Protein AF-W7PNX1-F1 (afdb_monomer)

Radius of gyration: 30.46 Å; Cα contacts (8 Å, |Δi|>4): 31; chains: 1; bounding box: 52×36×74 Å

Nearest PDB structures (foldseek):
  4l5e-assembly1_A-2  TM=9.763E-01  e=1.271E-02  Aquifex aeolicus VF5
  1ojl-assembly1_A-2  TM=9.369E-01  e=3.026E-02  Salmonella enterica subsp. enterica serovar Typhimurium
  1ojl-assembly2_D-3  TM=9.078E-01  e=2.648E-02  Salmonella enterica subsp. enterica serovar Typhimurium
  4fth-assembly1_A  TM=9.054E-01  e=8.232E-02  Aquifex aeolicus
  5m7n-assembly1_B  TM=9.420E-01  e=2.394E-01  Brucella abortus str. 2308 A

Solvent-accessible surface area (backbone atoms only — not comparable to full-atom values): 5623 Å² total; per-residue (Å²): 144,66,74,82,81,64,43,86,82,82,58,85,52,83,81,64,48,58,68,72,56,50,52,51,53,50,54,52,51,51,50,51,51,49,54,52,51,53,50,52,52,53,54,55,56,66,67,51,83,72,74,52,71,66,55,52,48,50,54,49,53,52,53,44,26,59,77,52,74,65,35,60,67,61,31,19,63,74,70,71,46,57,58,70,59,51,48,55,70,63,66,76,114

Mean predicted aligned error: 14.42 Å

Structure (mmCIF, N/CA/C/O backbone):
data_AF-W7PNX1-F1
#
_entry.id   AF-W7PNX1-F1
#
loop_
_atom_site.group_PDB
_atom_site.id
_atom_site.type_symbol
_atom_site.label_atom_id
_atom_site.label_alt_id
_atom_site.label_comp_id
_atom_site.label_asym_id
_atom_site.label_entity_id
_atom_site.label_seq_id
_atom_site.pdbx_PDB_ins_code
_atom_site.Cartn_x
_atom_site.Cartn_y
_atom_site.Cartn_z
_atom_site.occupancy
_atom_site.B_iso_or_equiv
_atom_site.auth_seq_id
_atom_site.auth_comp_id
_atom_site.auth_asym_id
_atom_site.auth_atom_id
_atom_site.pdbx_PDB_model_num
ATOM 1 N N . MET A 1 1 ? 30.069 -25.031 -50.525 1.00 48.81 1 MET A N 1
ATOM 2 C CA . MET A 1 1 ? 31.095 -24.933 -51.591 1.00 48.81 1 MET A CA 1
ATOM 3 C C . MET A 1 1 ? 30.665 -24.045 -52.781 1.00 48.81 1 MET A C 1
ATOM 5 O O . MET A 1 1 ? 31.088 -24.306 -53.893 1.00 48.81 1 MET A O 1
ATOM 9 N 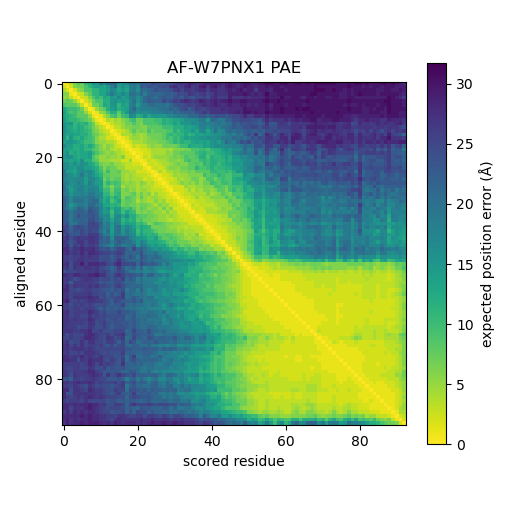N . ARG A 1 2 ? 29.837 -22.995 -52.598 1.00 45.28 2 ARG A N 1
ATOM 10 C CA . ARG A 1 2 ? 29.365 -22.115 -53.704 1.00 45.28 2 ARG A CA 1
ATOM 11 C C . ARG A 1 2 ? 29.533 -20.605 -53.445 1.00 45.28 2 ARG A C 1
ATOM 13 O O . ARG A 1 2 ? 29.284 -19.814 -54.336 1.00 45.28 2 ARG A O 1
ATOM 20 N N . ALA A 1 3 ? 29.962 -20.210 -52.242 1.00 43.88 3 ALA A N 1
ATOM 21 C CA . ALA A 1 3 ? 30.220 -18.805 -51.895 1.00 43.88 3 ALA A CA 1
ATOM 22 C C . ALA A 1 3 ? 31.558 -18.288 -52.460 1.00 43.88 3 ALA A C 1
ATOM 24 O O . ALA A 1 3 ? 31.730 -17.097 -52.660 1.00 43.88 3 ALA A O 1
ATOM 25 N N . VAL A 1 4 ? 32.491 -19.194 -52.762 1.00 53.59 4 VAL A N 1
ATOM 26 C CA . VAL A 1 4 ? 33.817 -18.860 -53.310 1.00 53.59 4 VAL A CA 1
ATOM 27 C C . VAL A 1 4 ? 33.757 -18.492 -54.800 1.00 53.59 4 VAL A C 1
ATOM 29 O O . VAL A 1 4 ? 34.668 -17.853 -55.304 1.00 53.59 4 VAL A O 1
ATOM 32 N N . THR A 1 5 ? 32.682 -18.843 -55.515 1.00 53.53 5 THR A N 1
ATOM 33 C CA . THR A 1 5 ? 32.563 -18.573 -56.959 1.00 53.53 5 THR A CA 1
ATOM 34 C C . THR A 1 5 ? 31.946 -17.210 -57.291 1.00 53.53 5 THR A C 1
ATOM 36 O O . THR A 1 5 ? 31.856 -16.882 -58.465 1.00 53.53 5 THR A O 1
ATOM 39 N N . LEU A 1 6 ? 31.499 -16.437 -56.292 1.00 54.75 6 LEU A N 1
ATOM 40 C CA . LEU A 1 6 ? 30.805 -15.150 -56.474 1.00 54.75 6 LEU A CA 1
ATOM 41 C C . LEU A 1 6 ? 31.527 -13.989 -55.760 1.00 54.75 6 LEU A C 1
ATOM 43 O O . LEU A 1 6 ? 30.886 -13.059 -55.295 1.00 54.75 6 LEU A O 1
ATOM 47 N N . ALA A 1 7 ? 32.849 -14.068 -55.604 1.00 48.69 7 ALA A N 1
ATOM 48 C CA . ALA A 1 7 ? 33.652 -12.989 -55.032 1.00 48.69 7 ALA A CA 1
ATOM 49 C C . ALA A 1 7 ? 34.666 -12.516 -56.079 1.00 48.69 7 ALA A C 1
ATOM 51 O O . ALA A 1 7 ? 35.795 -13.006 -56.130 1.00 48.69 7 ALA A O 1
ATOM 52 N N . GLU A 1 8 ? 34.271 -11.577 -56.940 1.00 55.97 8 GLU A N 1
ATOM 53 C CA . GLU A 1 8 ? 35.249 -10.810 -57.713 1.00 55.97 8 GLU A CA 1
ATOM 54 C C . GLU A 1 8 ? 36.025 -9.913 -56.736 1.00 55.97 8 GLU A C 1
ATOM 56 O O . GLU A 1 8 ? 35.477 -8.987 -56.147 1.00 55.97 8 GLU A O 1
ATOM 61 N N . GLY A 1 9 ? 37.306 -10.226 -56.517 1.00 57.62 9 GLY A N 1
ATOM 62 C CA . GLY A 1 9 ? 38.226 -9.373 -55.753 1.00 57.62 9 GLY A CA 1
ATOM 63 C C . GLY A 1 9 ? 38.489 -9.766 -54.295 1.00 57.62 9 GLY A C 1
ATOM 64 O O . GLY A 1 9 ? 39.151 -9.013 -53.588 1.00 57.62 9 GLY A O 1
ATOM 65 N N . GLY A 1 10 ? 38.026 -10.930 -53.823 1.00 58.44 10 GLY A N 1
ATOM 66 C CA . GLY A 1 10 ? 38.417 -11.466 -52.507 1.00 58.44 10 GLY A CA 1
ATOM 67 C C . GLY A 1 10 ? 37.855 -10.727 -51.281 1.00 58.44 10 GLY A C 1
ATOM 68 O O . GLY A 1 10 ? 38.150 -11.126 -50.155 1.00 58.44 10 GLY A O 1
ATOM 69 N N . LEU A 1 11 ? 37.018 -9.702 -51.472 1.00 61.69 11 LEU A N 1
ATOM 70 C CA . LEU A 1 11 ? 36.201 -9.104 -50.416 1.00 61.69 11 LEU A CA 1
ATOM 71 C C . LEU A 1 11 ? 34.756 -9.581 -50.556 1.00 61.69 11 LEU A C 1
ATOM 73 O O . LEU A 1 11 ? 34.125 -9.368 -51.583 1.00 61.69 11 LEU A O 1
ATOM 77 N N . LEU A 1 12 ? 34.230 -10.195 -49.499 1.00 62.47 12 LEU A N 1
ATOM 78 C CA . LEU A 1 12 ? 32.817 -10.546 -49.399 1.00 62.47 12 LEU A CA 1
ATOM 79 C C . LEU A 1 12 ? 32.033 -9.327 -48.909 1.00 62.47 12 LEU A C 1
ATO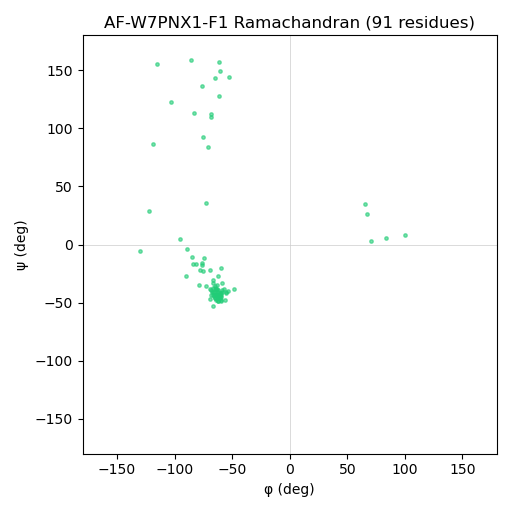M 81 O O . LEU A 1 12 ? 32.186 -8.899 -47.762 1.00 62.47 12 LEU A O 1
ATOM 85 N N . SER A 1 13 ? 31.180 -8.777 -49.767 1.00 62.69 13 SER A N 1
ATOM 86 C CA . SER A 1 13 ? 30.203 -7.764 -49.391 1.00 62.69 13 SER A CA 1
ATOM 87 C C . SER A 1 13 ? 28.927 -8.422 -48.866 1.00 62.69 13 SER A C 1
ATOM 89 O O . SER A 1 13 ? 28.610 -9.577 -49.151 1.00 62.69 13 SER A O 1
ATOM 91 N N . HIS A 1 14 ? 28.134 -7.671 -48.100 1.00 64.38 14 HIS A N 1
ATOM 92 C CA . HIS A 1 14 ? 26.842 -8.146 -47.591 1.00 64.38 14 HIS A CA 1
ATOM 93 C C . HIS A 1 14 ? 25.864 -8.529 -48.727 1.00 64.38 14 HIS A C 1
ATOM 95 O O . HIS A 1 14 ? 24.931 -9.298 -48.497 1.00 64.38 14 HIS A O 1
ATOM 101 N N . ALA A 1 15 ? 26.091 -8.025 -49.947 1.00 68.88 15 ALA A N 1
ATOM 102 C CA . ALA A 1 15 ? 25.318 -8.339 -51.150 1.00 68.88 15 ALA A CA 1
ATOM 103 C C . ALA A 1 15 ? 25.623 -9.729 -51.747 1.00 68.88 15 ALA A C 1
ATOM 105 O O . ALA A 1 15 ? 24.757 -10.301 -52.410 1.00 68.88 15 ALA A O 1
ATOM 106 N N . ASP A 1 16 ? 26.794 -10.303 -51.456 1.00 75.19 16 ASP A N 1
ATOM 107 C CA . ASP A 1 16 ? 27.244 -11.587 -52.023 1.00 75.19 16 ASP A CA 1
ATOM 108 C C . ASP A 1 16 ? 26.711 -12.790 -51.231 1.00 75.19 16 ASP A C 1
ATOM 110 O O . ASP A 1 16 ? 26.796 -13.948 -51.650 1.00 75.19 16 ASP A O 1
ATOM 114 N N . LEU A 1 17 ? 26.128 -12.520 -50.061 1.00 76.88 17 LEU A N 1
ATOM 115 C CA . LEU A 1 17 ? 25.495 -13.527 -49.225 1.00 76.88 17 LEU A CA 1
ATOM 116 C C . LEU A 1 17 ? 24.128 -13.921 -49.805 1.00 76.88 17 LEU A C 1
ATOM 118 O O . LEU A 1 17 ? 23.342 -13.041 -50.161 1.00 76.88 17 LEU A O 1
ATOM 122 N N . PRO A 1 18 ? 23.788 -15.224 -49.842 1.00 73.06 18 PRO A N 1
ATOM 123 C CA . PRO A 1 18 ? 22.462 -15.690 -50.225 1.00 73.06 18 PRO A CA 1
ATOM 124 C C . PRO A 1 18 ? 21.359 -14.998 -49.421 1.00 73.06 18 PRO A C 1
ATOM 126 O O . PRO A 1 18 ? 21.509 -14.780 -48.218 1.00 73.06 18 PRO A O 1
ATOM 129 N N . GLU A 1 19 ? 20.221 -14.743 -50.069 1.00 68.44 19 GLU A N 1
ATOM 130 C CA . GLU A 1 19 ? 19.075 -14.019 -49.498 1.00 68.44 19 GLU A CA 1
ATOM 131 C C . GLU A 1 19 ? 18.669 -14.522 -48.102 1.00 68.44 19 GLU A C 1
ATOM 133 O O . GLU A 1 19 ? 18.416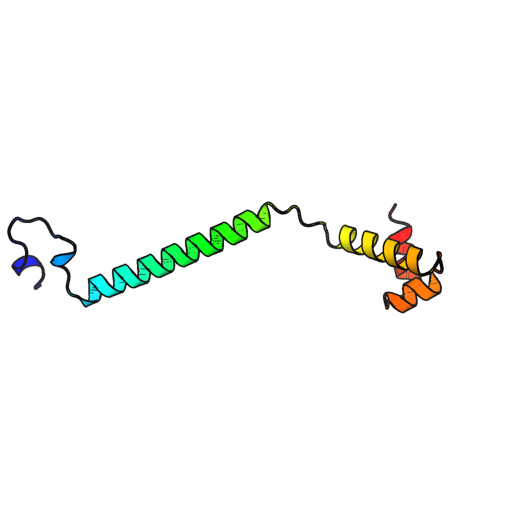 -13.731 -47.199 1.00 68.44 19 GLU A O 1
ATOM 138 N N . ARG A 1 20 ? 18.733 -15.839 -47.880 1.00 71.12 20 ARG A N 1
ATOM 139 C CA . ARG A 1 20 ? 18.437 -16.474 -46.588 1.00 71.12 20 ARG A CA 1
ATOM 140 C C . ARG A 1 20 ? 19.297 -15.947 -45.430 1.00 71.12 20 ARG A C 1
ATOM 142 O O . ARG A 1 20 ? 18.804 -15.811 -44.318 1.00 71.12 20 ARG A O 1
ATOM 149 N N . ILE A 1 21 ? 20.580 -15.672 -45.668 1.00 75.38 21 ILE A N 1
ATOM 150 C CA . ILE A 1 21 ? 21.505 -15.182 -44.632 1.00 75.38 21 ILE A CA 1
ATOM 151 C C . ILE A 1 21 ? 21.290 -13.683 -44.397 1.00 75.38 21 ILE A C 1
ATOM 153 O O . ILE A 1 21 ? 21.371 -13.228 -43.257 1.00 75.38 21 ILE A O 1
ATOM 157 N N . ARG A 1 22 ? 20.953 -12.925 -45.451 1.00 75.00 22 ARG A N 1
ATOM 158 C CA . ARG A 1 22 ? 20.601 -11.503 -45.329 1.00 75.00 22 ARG A CA 1
ATOM 159 C C . ARG A 1 22 ? 19.351 -11.305 -44.478 1.00 75.00 22 ARG A C 1
ATOM 161 O O . ARG A 1 22 ? 19.386 -10.514 -43.540 1.00 75.00 22 ARG A O 1
ATOM 168 N N . GLN A 1 23 ? 18.296 -12.069 -44.760 1.00 73.50 23 GLN A N 1
ATOM 169 C CA . GLN A 1 23 ? 17.040 -12.026 -44.008 1.00 73.50 23 GLN A CA 1
ATOM 170 C C . GLN A 1 23 ? 17.254 -12.409 -42.541 1.00 73.50 23 GLN A C 1
ATOM 172 O O . GLN A 1 23 ? 16.855 -11.662 -41.653 1.00 73.50 23 GLN A O 1
ATOM 177 N N . HIS A 1 24 ? 17.994 -13.488 -42.272 1.00 74.00 24 HIS A N 1
ATOM 178 C CA . HIS A 1 24 ? 18.279 -13.902 -40.899 1.00 74.00 24 HIS A CA 1
ATOM 179 C C . HIS A 1 24 ? 19.118 -12.870 -40.124 1.00 74.00 24 HIS A C 1
ATOM 181 O O . HIS A 1 24 ? 18.857 -12.607 -38.953 1.00 74.00 24 HIS A O 1
ATOM 187 N N . GLY A 1 25 ? 20.098 -12.230 -40.771 1.00 75.06 25 GLY A N 1
ATOM 188 C CA . GLY A 1 25 ? 20.876 -11.151 -40.158 1.00 75.06 25 GLY A CA 1
ATOM 189 C C . GLY A 1 25 ? 20.045 -9.894 -39.872 1.00 75.06 25 GLY A C 1
ATOM 190 O O . GLY A 1 25 ? 20.290 -9.213 -38.877 1.00 75.06 25 GLY A O 1
ATOM 191 N N . MET A 1 26 ? 19.051 -9.589 -40.712 1.00 70.50 26 MET A N 1
ATOM 192 C CA . MET A 1 26 ? 18.094 -8.504 -40.475 1.00 70.50 26 MET A CA 1
ATOM 193 C C . MET A 1 26 ? 17.158 -8.827 -39.305 1.00 70.50 26 MET A C 1
ATOM 195 O O . MET A 1 26 ? 17.030 -7.992 -38.414 1.00 70.50 26 MET A O 1
ATOM 199 N N . GLU A 1 27 ? 16.595 -10.038 -39.257 1.00 74.06 27 GLU A N 1
ATOM 200 C CA . GLU A 1 27 ? 15.739 -10.520 -38.161 1.00 74.06 27 GLU A CA 1
ATOM 201 C C . GLU A 1 27 ? 16.478 -10.527 -36.815 1.00 74.06 27 GLU A C 1
ATOM 203 O O . GLU A 1 27 ? 15.966 -10.027 -35.812 1.00 74.06 27 GLU A O 1
ATOM 208 N N . GLN A 1 28 ? 17.719 -11.021 -36.790 1.00 72.62 28 GLN A N 1
ATOM 209 C CA . GLN A 1 28 ? 18.560 -11.006 -35.592 1.00 72.62 28 GLN A CA 1
ATOM 210 C C . GLN A 1 28 ? 18.893 -9.580 -35.135 1.00 72.62 28 GLN A C 1
ATOM 212 O O . GLN A 1 28 ? 18.868 -9.304 -33.937 1.00 72.62 28 GLN A O 1
ATOM 217 N N . ARG A 1 29 ? 19.159 -8.650 -36.065 1.00 73.81 29 ARG A N 1
ATOM 218 C CA . ARG A 1 29 ? 19.405 -7.234 -35.738 1.00 73.81 29 ARG A CA 1
ATOM 219 C C . ARG A 1 29 ? 18.151 -6.527 -35.234 1.00 73.81 29 ARG A C 1
ATOM 221 O O . ARG A 1 29 ? 18.267 -5.709 -34.325 1.00 73.81 29 ARG A O 1
ATOM 228 N N . SER A 1 30 ? 16.973 -6.818 -35.787 1.00 74.62 30 SER A N 1
ATOM 229 C CA . SER A 1 30 ? 15.716 -6.301 -35.236 1.00 74.62 30 SER A CA 1
ATOM 230 C C . SER A 1 30 ? 15.462 -6.848 -33.836 1.00 74.62 30 SER A C 1
ATOM 232 O O . SER A 1 30 ? 15.146 -6.067 -32.946 1.00 74.62 30 SER A O 1
ATOM 234 N N . ASN A 1 31 ? 15.698 -8.142 -33.600 1.00 75.88 31 ASN A N 1
ATOM 235 C CA . ASN A 1 31 ? 15.516 -8.735 -32.276 1.00 75.88 31 ASN A CA 1
ATOM 236 C C . ASN A 1 31 ? 16.497 -8.152 -31.249 1.00 75.88 31 ASN A C 1
ATOM 238 O O . ASN A 1 31 ? 16.092 -7.804 -30.147 1.00 75.88 31 ASN A O 1
ATOM 242 N N . ALA A 1 32 ? 17.771 -7.981 -31.618 1.00 73.19 32 ALA A N 1
ATOM 243 C CA . ALA A 1 32 ? 18.772 -7.352 -30.757 1.00 73.19 32 ALA A CA 1
ATOM 244 C C . ALA A 1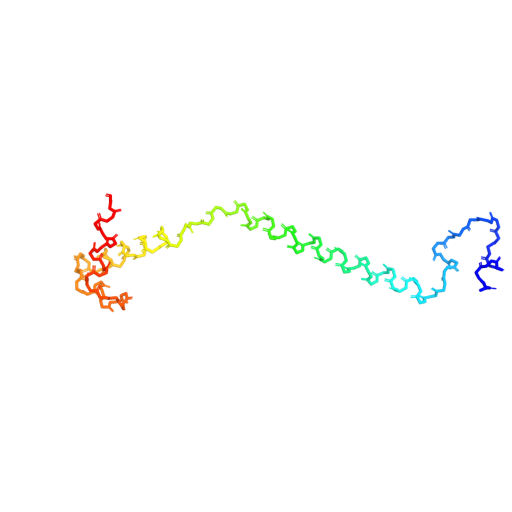 32 ? 18.394 -5.905 -30.396 1.00 73.19 32 ALA A C 1
ATOM 246 O O . ALA A 1 32 ? 18.431 -5.542 -29.225 1.00 73.19 32 ALA A O 1
ATOM 247 N N . ARG A 1 33 ? 17.935 -5.108 -31.372 1.00 73.81 33 ARG A N 1
ATOM 248 C CA . ARG A 1 33 ? 17.458 -3.735 -31.131 1.00 73.81 33 ARG A CA 1
ATOM 249 C C . ARG A 1 33 ? 16.225 -3.681 -30.230 1.00 73.81 33 ARG A C 1
ATOM 251 O O . ARG A 1 33 ? 16.124 -2.774 -29.414 1.00 73.81 33 ARG A O 1
ATOM 258 N N . HIS A 1 34 ? 15.298 -4.628 -30.374 1.00 74.50 34 HIS A N 1
ATOM 259 C CA . HIS A 1 34 ? 14.135 -4.735 -29.489 1.00 74.50 34 HIS A CA 1
ATOM 260 C C . HIS A 1 34 ? 14.562 -5.069 -28.053 1.00 74.50 34 HIS A C 1
ATOM 262 O O . HIS A 1 34 ? 14.153 -4.381 -27.127 1.00 74.50 34 HIS A O 1
ATOM 268 N N . ILE A 1 35 ? 15.461 -6.041 -27.872 1.00 74.94 35 ILE A N 1
ATOM 269 C CA . ILE A 1 35 ? 15.990 -6.415 -26.550 1.00 74.94 35 ILE A CA 1
ATOM 270 C C . ILE A 1 35 ? 16.744 -5.244 -25.895 1.00 74.94 35 ILE A C 1
ATOM 272 O O . ILE A 1 35 ? 16.619 -5.015 -24.694 1.00 74.94 35 ILE A O 1
ATOM 276 N N . GLU A 1 36 ? 17.530 -4.486 -26.660 1.00 74.25 36 GLU A N 1
ATOM 277 C CA . GLU A 1 36 ? 18.227 -3.290 -26.171 1.00 74.25 36 GLU A CA 1
ATOM 278 C C . GLU A 1 36 ? 17.252 -2.174 -25.767 1.00 74.25 36 GLU A C 1
ATOM 280 O O . GLU A 1 36 ? 17.449 -1.541 -24.729 1.00 74.25 36 GLU A O 1
ATOM 285 N N . ALA A 1 37 ? 16.187 -1.961 -26.546 1.00 70.00 37 ALA A N 1
ATOM 286 C CA . ALA A 1 37 ? 15.142 -0.993 -26.228 1.00 70.00 37 ALA A CA 1
ATOM 287 C C . ALA A 1 37 ? 14.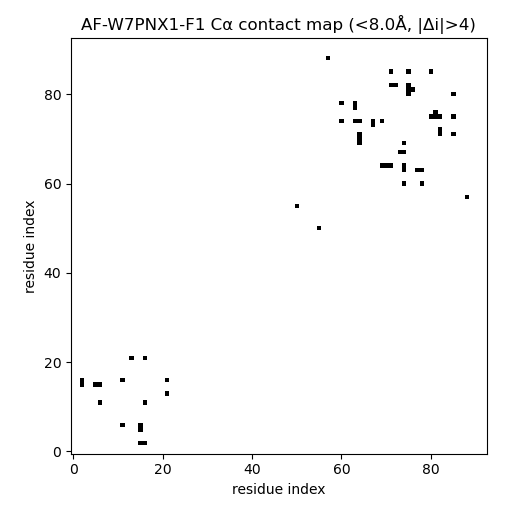370 -1.382 -24.955 1.00 70.00 37 ALA A C 1
ATOM 289 O O . ALA A 1 37 ? 14.217 -0.548 -24.064 1.00 70.00 37 ALA A O 1
ATOM 290 N N . ASP A 1 38 ? 13.967 -2.647 -24.823 1.00 71.06 38 ASP A N 1
ATOM 291 C CA . ASP A 1 38 ? 13.273 -3.157 -23.635 1.00 71.06 38 ASP A CA 1
ATOM 292 C C . ASP A 1 38 ? 14.158 -3.041 -22.384 1.00 71.06 38 ASP A C 1
ATOM 294 O O . ASP A 1 38 ? 13.717 -2.577 -21.331 1.00 71.06 38 ASP A O 1
ATOM 298 N N . ASN A 1 39 ? 15.448 -3.368 -22.502 1.00 73.31 39 ASN A N 1
ATOM 299 C CA . ASN A 1 39 ? 16.403 -3.207 -21.406 1.00 73.31 39 ASN A CA 1
ATOM 300 C C . ASN A 1 39 ? 16.628 -1.738 -21.021 1.00 73.31 39 ASN A C 1
ATOM 302 O O . ASN A 1 39 ? 16.804 -1.443 -19.838 1.00 73.31 39 ASN A O 1
ATOM 306 N N . ALA A 1 40 ? 16.617 -0.811 -21.984 1.00 72.88 40 ALA A N 1
ATOM 307 C CA . ALA A 1 40 ? 16.725 0.619 -21.704 1.00 72.88 40 ALA A CA 1
ATOM 308 C C . ALA A 1 40 ? 15.496 1.147 -20.941 1.00 72.88 40 ALA A C 1
ATOM 310 O O . ALA A 1 40 ? 15.653 1.951 -20.020 1.00 72.88 40 ALA A O 1
ATOM 311 N N . VAL A 1 41 ? 14.294 0.653 -21.263 1.00 73.00 41 VAL A N 1
ATOM 312 C CA . VAL A 1 41 ? 13.060 0.965 -20.520 1.00 73.00 41 VAL A CA 1
ATOM 313 C C . VAL A 1 41 ? 13.141 0.431 -19.088 1.00 73.00 41 VAL A C 1
ATOM 315 O O . VAL A 1 41 ? 12.942 1.192 -18.144 1.00 73.00 41 VAL A O 1
ATOM 318 N N . ILE A 1 42 ? 13.546 -0.829 -18.901 1.00 72.69 42 ILE A N 1
ATOM 319 C CA . ILE A 1 42 ? 13.709 -1.435 -17.567 1.00 72.69 42 ILE A CA 1
ATOM 320 C C . ILE A 1 42 ? 14.777 -0.695 -16.745 1.00 72.69 42 ILE A C 1
ATOM 322 O O . ILE A 1 42 ? 14.615 -0.484 -15.543 1.00 72.69 42 ILE A O 1
ATOM 326 N N . ALA A 1 43 ? 15.879 -0.269 -17.368 1.00 68.75 43 ALA A N 1
ATOM 327 C CA . ALA A 1 43 ? 16.918 0.507 -16.694 1.00 68.75 43 ALA A CA 1
ATOM 328 C C . ALA A 1 43 ? 16.416 1.890 -16.243 1.00 68.75 43 ALA A C 1
ATOM 330 O O . ALA A 1 43 ? 16.773 2.334 -15.150 1.00 68.75 43 ALA A O 1
ATOM 331 N N . ALA A 1 44 ? 15.569 2.544 -17.043 1.00 64.50 44 ALA A N 1
ATOM 332 C CA . ALA A 1 44 ? 14.916 3.798 -16.672 1.00 64.50 44 ALA A CA 1
ATOM 333 C C . ALA A 1 44 ? 13.893 3.601 -15.534 1.00 64.50 44 ALA A C 1
ATOM 335 O O . ALA A 1 44 ? 13.840 4.404 -14.603 1.00 64.50 44 ALA A O 1
ATOM 336 N N . GLU A 1 45 ? 13.138 2.500 -15.535 1.00 64.25 45 GLU A N 1
ATOM 337 C CA . GLU A 1 45 ? 12.241 2.132 -14.429 1.00 64.25 45 GLU A CA 1
ATOM 338 C C . GLU A 1 45 ? 12.998 1.780 -13.145 1.00 64.25 45 GLU A C 1
ATOM 340 O O . GLU A 1 45 ? 12.514 2.050 -12.049 1.00 64.25 45 GLU A O 1
ATOM 345 N N . LYS A 1 46 ? 14.212 1.232 -13.254 1.00 61.19 46 LYS A N 1
ATOM 346 C CA . LYS A 1 46 ? 15.084 0.945 -12.105 1.00 61.19 46 LYS A CA 1
ATOM 347 C C . LYS A 1 46 ? 15.625 2.217 -11.439 1.00 61.19 46 LYS A C 1
ATOM 349 O O . LYS A 1 46 ? 16.021 2.171 -10.278 1.00 61.19 46 LYS A O 1
ATOM 354 N N . GLN A 1 47 ? 15.652 3.339 -12.164 1.00 61.94 47 GLN A N 1
ATOM 355 C CA . GLN A 1 47 ? 16.008 4.657 -11.624 1.00 61.94 47 GLN A CA 1
ATOM 356 C C . GLN A 1 47 ? 14.836 5.329 -10.897 1.00 61.94 47 GLN A C 1
ATOM 358 O O . GLN A 1 47 ? 15.060 6.244 -10.104 1.00 61.94 47 GLN A O 1
ATOM 363 N N . GLN A 1 48 ? 13.596 4.873 -11.115 1.00 68.88 48 GLN A N 1
ATOM 364 C CA . GLN A 1 48 ? 12.481 5.238 -10.246 1.00 68.88 48 GLN A CA 1
ATOM 365 C C . GLN A 1 48 ? 12.724 4.561 -8.895 1.00 68.88 48 GLN A C 1
ATOM 367 O O . GLN A 1 48 ? 12.712 3.337 -8.781 1.00 68.88 48 GLN A O 1
ATOM 372 N N . ASN A 1 49 ? 12.988 5.355 -7.859 1.00 77.56 49 ASN A N 1
ATOM 373 C CA . ASN A 1 49 ? 13.123 4.849 -6.500 1.00 77.56 49 ASN A CA 1
ATOM 374 C C . ASN A 1 49 ? 11.738 4.425 -5.989 1.00 77.56 49 ASN A C 1
ATOM 376 O O . ASN A 1 49 ? 11.028 5.211 -5.357 1.00 77.56 49 ASN A O 1
ATOM 380 N N . TRP A 1 50 ? 11.331 3.202 -6.329 1.00 83.19 50 TRP A N 1
ATOM 381 C CA . TRP A 1 50 ? 10.060 2.640 -5.897 1.00 83.19 50 TRP A CA 1
ATOM 382 C C . TRP A 1 50 ? 10.039 2.544 -4.366 1.00 83.19 50 TRP A C 1
ATOM 384 O O . TRP A 1 50 ? 10.972 1.990 -3.778 1.00 83.19 50 TRP A O 1
ATOM 394 N N . PRO A 1 51 ? 9.005 3.085 -3.695 1.00 85.44 51 PRO A N 1
ATOM 395 C CA . PRO A 1 51 ? 8.860 2.914 -2.256 1.00 85.44 51 PRO A CA 1
ATOM 396 C C . PRO A 1 51 ? 8.739 1.426 -1.911 1.00 85.44 51 PRO A C 1
ATOM 398 O O . PRO A 1 51 ? 8.198 0.639 -2.691 1.00 85.44 51 PRO A O 1
ATOM 401 N N . SER A 1 52 ? 9.224 1.041 -0.729 1.00 90.62 52 SER A N 1
ATOM 402 C CA . SER A 1 52 ? 9.027 -0.319 -0.232 1.00 90.62 52 SER A CA 1
ATOM 403 C C . SER A 1 52 ? 7.533 -0.613 -0.068 1.00 90.62 52 SER A C 1
ATOM 405 O O . SER A 1 52 ? 6.713 0.2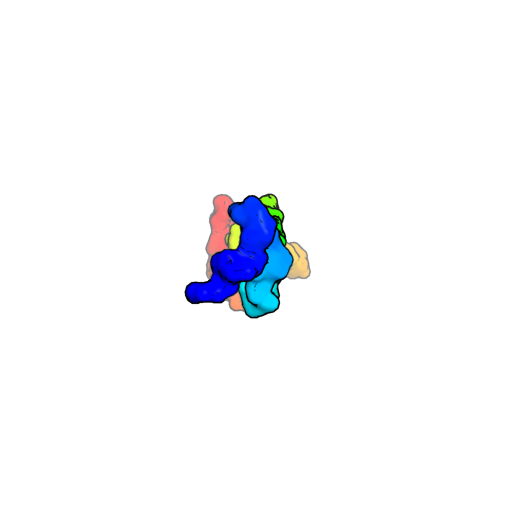94 0.102 1.00 90.62 52 SER A O 1
ATOM 407 N N . LEU A 1 53 ? 7.170 -1.896 -0.095 1.00 88.62 53 LEU A N 1
ATOM 408 C CA . LEU A 1 53 ? 5.788 -2.310 0.147 1.00 88.62 53 LEU A CA 1
ATOM 409 C C . LEU A 1 53 ? 5.270 -1.777 1.492 1.00 88.62 53 LEU A C 1
ATOM 411 O O . LEU A 1 53 ? 4.150 -1.283 1.568 1.00 88.62 53 LEU A O 1
ATOM 415 N N . GLU A 1 54 ? 6.115 -1.830 2.518 1.00 88.75 54 GLU A N 1
ATOM 416 C CA . GLU A 1 54 ? 5.838 -1.311 3.857 1.00 88.75 54 GLU A CA 1
ATOM 417 C C . GLU A 1 54 ? 5.542 0.195 3.846 1.00 88.75 54 GLU A C 1
ATOM 419 O O . GLU A 1 54 ? 4.565 0.648 4.438 1.00 88.75 54 GLU A O 1
ATOM 424 N N . GLU A 1 55 ? 6.325 0.971 3.099 1.00 89.31 55 GLU A N 1
ATOM 425 C CA . GLU A 1 55 ? 6.153 2.416 2.977 1.00 89.31 55 GLU A CA 1
ATOM 426 C C . GLU A 1 55 ? 4.847 2.775 2.246 1.00 89.31 55 GLU A C 1
ATOM 428 O O . GLU A 1 55 ? 4.098 3.657 2.677 1.00 89.31 55 GLU A O 1
ATOM 433 N N . VAL A 1 56 ? 4.528 2.068 1.154 1.00 92.62 56 VAL A N 1
ATOM 434 C CA . VAL A 1 56 ? 3.246 2.242 0.447 1.00 92.62 56 VAL A CA 1
ATOM 435 C C . VAL A 1 56 ? 2.078 1.913 1.370 1.00 92.62 56 VAL A C 1
ATOM 437 O O . VAL A 1 56 ? 1.085 2.642 1.417 1.00 92.62 56 VAL A O 1
ATOM 440 N N . GLU A 1 57 ? 2.205 0.830 2.123 1.00 91.56 57 GLU A N 1
ATOM 441 C CA . GLU A 1 57 ? 1.186 0.366 3.044 1.00 91.56 57 GLU A CA 1
ATOM 442 C C . GLU A 1 57 ? 0.960 1.346 4.199 1.00 91.56 57 GLU A C 1
ATOM 444 O O . GLU A 1 57 ? -0.189 1.690 4.485 1.00 91.56 57 GLU A O 1
ATOM 449 N N . LYS A 1 58 ? 2.031 1.881 4.797 1.00 91.38 58 LYS A N 1
ATOM 450 C CA . LYS A 1 58 ? 1.963 2.905 5.850 1.00 91.38 58 LYS A CA 1
ATOM 451 C C . LYS A 1 58 ? 1.252 4.164 5.361 1.00 91.38 58 LYS A C 1
ATOM 453 O O . LYS A 1 58 ? 0.303 4.626 5.999 1.00 91.38 58 LYS A O 1
ATOM 458 N N . ARG A 1 59 ? 1.634 4.681 4.187 1.00 93.31 59 ARG A N 1
ATOM 459 C CA . ARG A 1 59 ? 0.961 5.842 3.572 1.00 93.31 59 ARG A CA 1
ATOM 460 C C . ARG A 1 59 ? -0.518 5.578 3.327 1.00 93.31 59 ARG A C 1
ATOM 462 O O . ARG A 1 59 ? -1.350 6.462 3.536 1.00 93.31 59 ARG A O 1
ATOM 469 N N . TYR A 1 60 ? -0.857 4.374 2.875 1.00 94.62 60 TYR A N 1
ATOM 470 C CA . TYR A 1 60 ? -2.240 4.016 2.603 1.00 94.62 60 TYR A CA 1
ATOM 471 C C . TYR A 1 60 ? -3.071 3.913 3.887 1.00 94.62 60 TYR A C 1
ATOM 473 O O . TYR A 1 60 ? -4.169 4.468 3.944 1.00 94.62 60 TYR A O 1
ATOM 481 N N . ILE A 1 61 ? -2.529 3.293 4.941 1.00 93.50 61 ILE A N 1
ATOM 482 C CA . ILE A 1 61 ? -3.159 3.237 6.268 1.00 93.50 61 ILE A CA 1
ATOM 483 C C . ILE A 1 61 ? -3.445 4.650 6.779 1.00 93.50 61 ILE A C 1
ATOM 485 O O .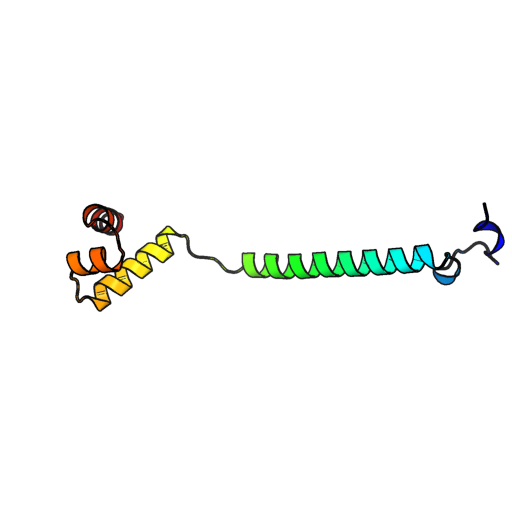 ILE A 1 61 ? -4.573 4.928 7.185 1.00 93.50 61 ILE A O 1
ATOM 489 N N . GLN A 1 62 ? -2.462 5.550 6.697 1.00 94.31 62 GLN A N 1
ATOM 490 C CA . GLN A 1 62 ? -2.607 6.936 7.139 1.00 94.31 62 GLN A CA 1
ATOM 491 C C . GLN A 1 62 ? -3.712 7.669 6.367 1.00 94.31 62 GLN A C 1
ATOM 493 O O . GLN A 1 62 ? -4.592 8.283 6.969 1.00 94.31 62 GLN A O 1
ATOM 498 N N . LYS A 1 63 ? -3.741 7.521 5.037 1.00 95.44 63 LYS A N 1
ATOM 499 C CA . LYS A 1 63 ? -4.767 8.128 4.178 1.00 95.44 63 LYS A CA 1
ATOM 500 C C . LYS A 1 63 ? -6.183 7.667 4.538 1.00 95.44 63 LYS A C 1
ATOM 502 O O . LYS A 1 63 ? -7.114 8.471 4.557 1.00 95.44 63 LYS A O 1
ATOM 507 N N . VAL A 1 64 ? -6.369 6.377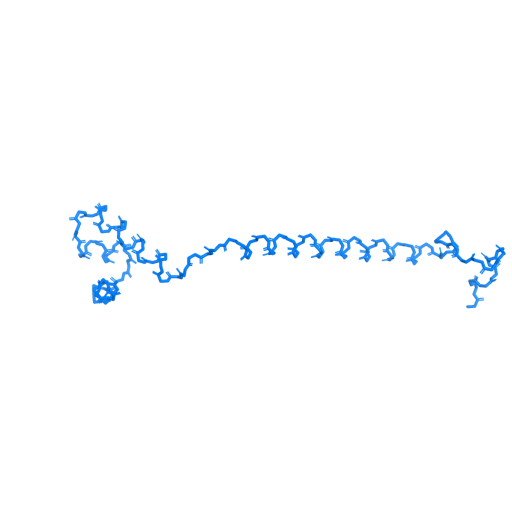 4.821 1.00 95.75 64 VAL A N 1
ATOM 508 C CA . VAL A 1 64 ? -7.681 5.839 5.225 1.00 95.75 64 VAL A CA 1
ATOM 509 C C . VAL A 1 64 ? -8.040 6.277 6.648 1.00 95.75 64 VAL A C 1
ATOM 511 O O . VAL A 1 64 ? -9.203 6.574 6.932 1.00 95.75 64 VAL A O 1
ATOM 514 N N . LEU A 1 65 ? -7.057 6.373 7.541 1.00 94.81 65 LEU A N 1
ATOM 515 C CA . LEU A 1 65 ? -7.262 6.854 8.902 1.00 94.81 65 LEU A CA 1
ATOM 516 C C . LEU A 1 65 ? -7.743 8.313 8.906 1.00 94.81 65 LEU A C 1
ATOM 518 O O . LEU A 1 65 ? -8.713 8.632 9.593 1.00 94.81 65 LEU A O 1
ATOM 522 N N . GLU A 1 66 ? -7.142 9.171 8.083 1.00 95.06 66 GLU A N 1
ATOM 523 C CA . GLU A 1 66 ? -7.578 10.557 7.877 1.00 95.06 66 GLU A CA 1
ATOM 524 C C . GLU A 1 66 ? -8.983 10.624 7.271 1.00 95.06 66 GLU A C 1
ATOM 526 O O . GLU A 1 66 ? -9.856 11.308 7.807 1.00 95.06 66 GLU A O 1
ATOM 531 N N . ALA A 1 67 ? -9.253 9.839 6.222 1.00 95.25 67 ALA A N 1
ATOM 532 C CA . ALA A 1 67 ? -10.569 9.791 5.583 1.00 95.25 67 ALA A CA 1
ATOM 533 C C . ALA A 1 67 ? -11.690 9.299 6.520 1.00 95.25 67 ALA A C 1
ATOM 535 O O . ALA A 1 67 ? -12.856 9.649 6.340 1.00 95.25 67 ALA A O 1
ATOM 536 N N . THR A 1 68 ? -11.357 8.487 7.527 1.00 95.00 68 THR A N 1
ATOM 537 C CA . THR A 1 68 ? -12.3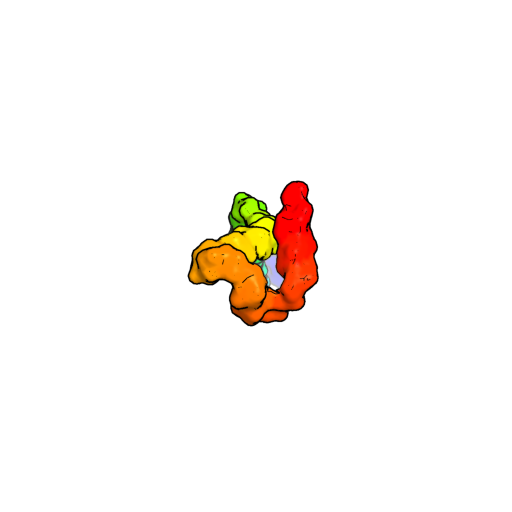12 8.005 8.538 1.00 95.00 68 THR A CA 1
ATOM 538 C C . THR A 1 68 ? -12.326 8.839 9.822 1.00 95.00 68 THR A C 1
ATOM 540 O O . THR A 1 68 ? -13.029 8.468 10.767 1.00 95.00 68 THR A O 1
ATOM 543 N N . GLY A 1 69 ? -11.572 9.942 9.881 1.00 93.88 69 GLY A N 1
ATOM 544 C CA . GLY A 1 69 ? -11.499 10.822 11.050 1.00 93.88 69 GLY A CA 1
ATOM 545 C C . GLY A 1 69 ? -10.871 10.161 12.281 1.00 93.88 69 GLY A C 1
ATOM 546 O O . GLY A 1 69 ? -11.320 10.388 13.401 1.00 93.88 69 GLY A O 1
ATOM 547 N N . GLY A 1 70 ? -9.886 9.281 12.091 1.00 90.62 70 GLY A N 1
ATOM 548 C CA . GLY A 1 70 ? -9.209 8.575 13.183 1.00 90.62 70 GLY A CA 1
ATOM 549 C C . GLY A 1 70 ? -9.934 7.322 13.680 1.00 90.62 70 GLY A C 1
ATOM 550 O O . GLY A 1 70 ? -9.498 6.691 14.648 1.00 90.62 70 GLY A O 1
ATOM 551 N N . ASN A 1 71 ? -11.029 6.913 13.033 1.00 93.81 71 ASN A N 1
ATOM 552 C CA . ASN A 1 71 ? -11.765 5.723 13.439 1.00 93.81 71 ASN A CA 1
ATOM 553 C C . ASN A 1 71 ? -11.019 4.443 13.026 1.00 93.81 71 ASN A C 1
ATOM 555 O O . ASN A 1 71 ? -11.221 3.888 11.943 1.00 93.81 71 ASN A O 1
ATOM 559 N N . LYS A 1 72 ? -10.194 3.929 13.944 1.00 91.94 72 LYS A N 1
ATOM 560 C CA . LYS A 1 72 ? -9.374 2.721 13.751 1.00 91.94 72 LYS A CA 1
ATOM 561 C C . LYS A 1 72 ? -10.196 1.469 13.425 1.00 91.94 72 LYS A C 1
ATOM 563 O O . LYS A 1 72 ? -9.731 0.622 12.671 1.00 91.94 72 LYS A O 1
ATOM 568 N N . ARG A 1 73 ? -11.419 1.337 13.961 1.00 94.31 73 ARG A N 1
ATOM 569 C CA . ARG A 1 73 ? -12.303 0.201 13.640 1.00 94.31 73 ARG A CA 1
ATOM 570 C C . ARG A 1 73 ? -12.731 0.268 12.176 1.00 94.31 73 ARG A C 1
ATOM 572 O O . ARG A 1 73 ? -12.484 -0.671 11.436 1.00 94.31 73 ARG A O 1
ATOM 579 N N . ARG A 1 74 ? -13.279 1.411 11.757 1.00 94.12 74 ARG A N 1
ATOM 580 C CA . ARG A 1 74 ? -13.720 1.625 10.374 1.00 94.12 74 ARG A CA 1
ATOM 581 C C . ARG A 1 74 ? -12.559 1.557 9.379 1.00 94.12 74 ARG A C 1
ATOM 583 O O . ARG A 1 74 ? -12.735 1.048 8.283 1.00 94.12 74 ARG A O 1
ATOM 590 N N . THR A 1 75 ? -11.376 2.029 9.770 1.00 95.62 75 THR A N 1
ATOM 591 C CA . THR A 1 75 ? -10.146 1.913 8.969 1.00 95.62 75 THR A CA 1
ATOM 592 C C . THR A 1 75 ? -9.769 0.453 8.740 1.00 95.62 75 THR A C 1
ATOM 594 O O . THR A 1 75 ? -9.545 0.061 7.603 1.00 95.62 75 THR A O 1
ATOM 597 N N . ALA A 1 76 ? -9.746 -0.366 9.796 1.00 95.25 76 ALA A N 1
ATOM 598 C CA . ALA A 1 76 ? -9.455 -1.794 9.683 1.00 95.25 76 ALA A CA 1
ATOM 599 C C . ALA A 1 76 ? -10.482 -2.522 8.796 1.00 95.25 76 ALA A C 1
ATOM 601 O O . ALA A 1 76 ? -10.087 -3.318 7.947 1.00 95.25 76 ALA A O 1
ATOM 602 N N . ASP A 1 77 ? -11.768 -2.184 8.940 1.00 95.44 77 ASP A N 1
ATOM 603 C CA . ASP A 1 77 ? -12.852 -2.738 8.122 1.00 95.44 77 ASP A CA 1
ATOM 604 C C . ASP A 1 77 ? -12.682 -2.372 6.632 1.00 95.44 77 ASP A C 1
ATOM 606 O O . ASP A 1 77 ? -12.817 -3.234 5.768 1.00 95.44 77 ASP A O 1
ATOM 610 N N . ILE A 1 78 ? -12.329 -1.116 6.320 1.00 94.88 78 ILE A N 1
ATOM 611 C CA . ILE A 1 78 ? -12.079 -0.649 4.941 1.00 94.88 78 ILE A CA 1
ATOM 612 C C . ILE A 1 78 ? -10.833 -1.306 4.339 1.00 94.88 78 ILE A C 1
ATOM 614 O O . ILE A 1 78 ? -10.839 -1.682 3.170 1.00 94.88 78 ILE A O 1
ATOM 618 N N . LEU A 1 79 ? -9.768 -1.447 5.127 1.00 93.06 79 LEU A N 1
ATOM 619 C CA . LEU A 1 79 ? -8.526 -2.095 4.701 1.00 93.06 79 LEU A CA 1
ATOM 620 C C . LEU A 1 79 ? -8.650 -3.626 4.616 1.00 93.06 79 LEU A C 1
ATOM 622 O O . LEU A 1 79 ? -7.745 -4.274 4.099 1.00 93.06 79 LEU A O 1
ATOM 626 N N . GLY A 1 80 ? -9.732 -4.212 5.139 1.00 95.75 80 GLY A N 1
ATOM 627 C CA . GLY A 1 80 ? -9.935 -5.661 5.167 1.00 95.75 80 GLY A CA 1
ATOM 628 C C . GLY A 1 80 ? -8.953 -6.404 6.079 1.00 95.75 80 GLY A C 1
ATOM 629 O O . GLY A 1 80 ? -8.671 -7.578 5.849 1.00 95.75 80 GLY A O 1
ATOM 630 N N . ILE A 1 81 ? -8.414 -5.737 7.105 1.00 94.19 81 ILE A N 1
ATOM 631 C CA . ILE A 1 81 ? -7.439 -6.320 8.038 1.00 94.19 81 ILE A CA 1
ATOM 632 C C . ILE A 1 81 ? -7.993 -6.404 9.457 1.00 94.19 81 ILE A C 1
ATOM 634 O O . ILE A 1 81 ? -8.841 -5.622 9.881 1.00 94.19 81 ILE A O 1
ATOM 638 N N . ALA A 1 82 ? -7.454 -7.330 10.251 1.00 94.81 82 ALA A N 1
ATOM 639 C CA . ALA A 1 82 ? -7.761 -7.377 11.673 1.00 94.81 82 ALA A CA 1
ATOM 640 C C . ALA A 1 82 ? -7.245 -6.115 12.387 1.00 94.81 82 ALA A C 1
ATOM 642 O O . ALA A 1 82 ? -6.138 -5.640 12.127 1.00 94.81 82 ALA A O 1
ATOM 643 N N . ARG A 1 83 ? -7.996 -5.626 13.382 1.00 91.38 83 ARG A N 1
ATOM 644 C CA . ARG A 1 83 ? -7.594 -4.466 14.202 1.00 91.38 83 ARG A CA 1
ATOM 645 C C . ARG A 1 83 ? -6.205 -4.631 14.822 1.00 91.38 83 ARG A C 1
ATOM 647 O O . ARG A 1 83 ? -5.443 -3.676 14.841 1.00 91.38 83 ARG A O 1
ATOM 654 N N . ARG A 1 84 ? -5.855 -5.835 15.293 1.00 93.25 84 ARG A N 1
ATOM 655 C CA . ARG A 1 84 ? -4.519 -6.139 15.841 1.00 93.25 84 ARG A CA 1
ATOM 656 C C . ARG A 1 84 ? -3.405 -5.884 14.819 1.00 93.25 84 ARG A C 1
ATOM 658 O O . ARG A 1 84 ? -2.357 -5.376 15.192 1.00 93.25 84 ARG A O 1
ATOM 665 N N . THR A 1 85 ? -3.641 -6.215 13.549 1.00 91.88 85 THR A N 1
ATOM 666 C CA . THR A 1 85 ? -2.692 -5.972 12.454 1.00 91.88 85 THR A CA 1
ATOM 667 C C . THR A 1 85 ? -2.539 -4.481 12.185 1.00 91.88 85 THR A C 1
ATOM 669 O O . THR A 1 85 ? -1.418 -4.018 12.008 1.00 91.88 85 THR A O 1
ATOM 672 N N . LEU A 1 86 ? -3.646 -3.728 12.215 1.00 91.00 86 LEU A N 1
ATOM 673 C CA . LEU A 1 86 ? -3.615 -2.269 12.105 1.00 91.00 86 LEU A CA 1
ATOM 674 C C . LEU A 1 86 ? -2.780 -1.646 13.234 1.00 91.00 86 LEU A C 1
ATOM 676 O O . LEU A 1 86 ? -1.933 -0.813 12.953 1.00 91.00 86 LEU A O 1
ATOM 680 N N . TYR A 1 87 ? -2.993 -2.057 14.490 1.00 89.69 87 TYR A N 1
ATOM 681 C CA . TYR A 1 87 ? -2.208 -1.548 15.622 1.00 89.69 87 TYR A CA 1
ATOM 682 C C . TYR A 1 87 ? -0.724 -1.881 15.487 1.00 89.69 87 TYR A C 1
ATOM 684 O O . TYR A 1 87 ? 0.087 -0.977 15.593 1.00 89.69 87 TYR A O 1
ATOM 692 N N . ARG A 1 88 ? -0.368 -3.125 15.138 1.00 88.62 88 ARG A N 1
ATOM 693 C CA . ARG A 1 88 ? 1.039 -3.504 14.936 1.00 88.62 88 ARG A CA 1
ATOM 694 C C . ARG A 1 88 ? 1.742 -2.609 13.908 1.00 88.62 88 ARG A C 1
ATOM 696 O O . ARG A 1 88 ? 2.861 -2.197 14.150 1.00 88.62 88 ARG A O 1
ATOM 703 N N . ARG A 1 89 ? 1.065 -2.267 12.808 1.00 87.00 89 ARG A N 1
ATOM 704 C CA . ARG A 1 89 ? 1.613 -1.368 11.776 1.00 87.00 89 ARG A CA 1
ATOM 705 C C . ARG A 1 89 ? 1.622 0.112 12.150 1.00 87.00 89 ARG A C 1
ATOM 707 O O . ARG A 1 89 ? 2.261 0.899 11.463 1.00 87.00 89 ARG A O 1
ATOM 714 N N . LEU A 1 90 ? 0.865 0.501 13.173 1.00 83.81 90 LEU A N 1
ATOM 715 C CA . LEU A 1 90 ? 0.885 1.855 13.728 1.00 83.81 90 LEU A CA 1
ATOM 716 C C . LEU A 1 90 ? 1.912 1.995 14.859 1.00 83.81 90 LEU A C 1
ATOM 718 O O . LEU A 1 90 ? 2.389 3.098 15.074 1.00 83.81 90 LEU A O 1
ATOM 722 N N . ASP A 1 91 ? 2.226 0.904 15.563 1.00 78.62 91 ASP A N 1
ATOM 723 C CA . ASP A 1 91 ? 3.176 0.880 16.682 1.00 78.62 91 ASP A CA 1
ATOM 724 C C . ASP A 1 91 ? 4.642 0.740 16.219 1.00 78.62 91 ASP A C 1
ATOM 726 O O . ASP A 1 91 ? 5.546 1.025 16.995 1.00 78.62 91 ASP A O 1
ATOM 730 N N . GLU A 1 92 ? 4.893 0.316 14.974 1.00 67.75 92 GLU A N 1
ATOM 731 C CA . GLU A 1 92 ? 6.226 0.260 14.335 1.00 67.75 92 GLU A CA 1
ATOM 732 C C . GLU A 1 92 ? 6.772 1.668 13.956 1.00 67.75 92 GLU A C 1
ATOM 734 O O . GLU A 1 92 ? 7.418 1.839 12.922 1.00 67.75 92 GLU A O 1
ATOM 739 N N . GLU A 1 93 ? 6.498 2.695 14.772 1.00 52.75 93 GLU A N 1
ATOM 740 C CA . GLU A 1 93 ? 7.131 4.028 14.679 1.00 52.75 93 GLU A CA 1
ATOM 741 C C . GLU A 1 93 ? 8.509 4.098 15.348 1.00 52.75 93 GLU A C 1
ATOM 743 O O . GLU A 1 93 ? 8.686 3.541 16.456 1.00 52.75 93 GLU A O 1
#

Foldseek 3Di:
DPLVVQDDPPDDDLVSDPPVVNVVVVVVVVVVVVVVVVVVVVVVVVVPPDDDPLVVVLVVLVVLCVVVVNPLVVSCVVVVHDSVVSVVSVVPD

pLDDT: mean 78.2, std 14.38, range [43.88, 95.75]

Secondary structure (DSSP, 8-state):
--SGGG-TTS---TTSS-HHHHHHHHHHHHHHHHHHHHHHHHHHHHHS-PPPHHHHHHHHHHHHHHHTTT-HHHHHHHHT--HHHHHHHHH--

Sequence (93 aa):
MRAVTLAEGGLLSHADLPERIRQHGMEQRSNARHIEADNAVIAAEKQQNWPSLEEVEKRYIQKVLEATGGNKRRTADILGIARRTLYRRLDEE